Protein AF-A0A7X5Q353-F1 (afdb_monomer_lite)

Foldseek 3Di:
DDDDDDDDDDDPPPVVVVVVPVCPDPPDPPDPPPPCPDDPDVVVVVVVVVVVVVVLVVLVVLLVVLVVLLVVLVVVLVVVPPVVVSLVSNLVSLLSNLVSCVVVVVPVVDDPVSNVVSVVSPVVPPPDDPDD

Radius of gyration: 28.59 Å; chains: 1; bounding box: 55×92×67 Å

Structure (mmCIF, N/CA/C/O backbone):
data_AF-A0A7X5Q353-F1
#
_entry.id   AF-A0A7X5Q353-F1
#
loop_
_atom_site.group_PDB
_atom_site.id
_atom_site.type_symbol
_atom_site.label_atom_id
_atom_site.label_alt_id
_atom_site.label_comp_id
_atom_site.label_asym_id
_atom_site.label_entity_id
_atom_site.label_seq_id
_atom_site.pdbx_PDB_ins_code
_atom_site.Cartn_x
_atom_site.Cartn_y
_atom_site.Cartn_z
_atom_site.occupancy
_atom_site.B_iso_or_equiv
_atom_site.auth_seq_id
_atom_site.auth_comp_id
_atom_site.auth_asym_id
_atom_site.auth_atom_id
_atom_site.pdbx_PDB_model_num
ATOM 1 N N . MET A 1 1 ? -37.629 -63.783 -15.203 1.00 37.94 1 MET A N 1
ATOM 2 C CA . MET A 1 1 ? -36.217 -63.971 -15.590 1.00 37.94 1 MET A CA 1
ATOM 3 C C . MET A 1 1 ? -35.777 -62.755 -16.401 1.00 37.94 1 MET A C 1
ATOM 5 O O . MET A 1 1 ? -36.360 -62.504 -17.439 1.00 37.94 1 MET A O 1
ATOM 9 N N . ILE A 1 2 ? -34.792 -62.022 -15.867 1.00 38.97 2 ILE A N 1
ATOM 10 C CA . ILE A 1 2 ? -33.869 -61.078 -16.532 1.00 38.97 2 ILE A CA 1
ATOM 11 C C . ILE A 1 2 ? -34.419 -59.720 -17.036 1.00 38.97 2 ILE A C 1
ATOM 13 O O . ILE A 1 2 ? -35.153 -59.606 -18.008 1.00 38.97 2 ILE A O 1
ATOM 17 N N . MET A 1 3 ? -33.935 -58.674 -16.352 1.00 39.41 3 MET A N 1
ATOM 18 C CA . MET A 1 3 ? -33.862 -57.256 -16.732 1.00 39.41 3 MET A CA 1
ATOM 19 C C . MET A 1 3 ? -33.218 -57.024 -18.112 1.00 39.41 3 MET A C 1
ATOM 21 O O . MET A 1 3 ? -32.268 -57.724 -18.448 1.00 39.41 3 MET A O 1
ATOM 25 N N . LYS A 1 4 ? -33.524 -55.890 -18.764 1.00 44.22 4 LYS A N 1
ATOM 26 C CA . LYS A 1 4 ? -32.508 -54.841 -19.017 1.00 44.22 4 LYS A CA 1
ATOM 27 C C . LYS A 1 4 ? -33.109 -53.522 -19.524 1.00 44.22 4 LYS A C 1
ATOM 29 O O . LYS A 1 4 ? -33.938 -53.476 -20.419 1.00 44.22 4 LYS A O 1
ATOM 34 N N . LYS A 1 5 ? -32.631 -52.455 -18.882 1.00 48.31 5 LYS A N 1
ATOM 35 C CA . LYS A 1 5 ? -32.813 -51.025 -19.157 1.00 48.31 5 LYS A CA 1
ATOM 36 C C . LYS A 1 5 ? -32.013 -50.599 -20.396 1.00 48.31 5 LYS A C 1
ATOM 38 O O . LYS A 1 5 ? -30.899 -51.086 -20.548 1.00 48.31 5 LYS A O 1
ATOM 43 N N . ALA A 1 6 ? -32.482 -49.575 -21.113 1.00 53.91 6 ALA A N 1
ATOM 44 C CA . ALA A 1 6 ? -31.671 -48.463 -21.649 1.00 53.91 6 ALA A CA 1
ATOM 45 C C . ALA A 1 6 ? -32.635 -47.400 -22.224 1.00 53.91 6 ALA A C 1
ATOM 47 O O . ALA A 1 6 ? -33.365 -47.686 -23.160 1.00 53.91 6 ALA A O 1
ATOM 48 N N . LYS A 1 7 ? -32.905 -46.290 -21.526 1.00 48.91 7 LYS A N 1
ATOM 49 C CA . LYS A 1 7 ? -32.102 -45.051 -21.427 1.00 48.91 7 LYS A CA 1
ATOM 50 C C . LYS A 1 7 ? -32.041 -44.249 -22.739 1.00 48.91 7 LYS A C 1
ATOM 52 O O . LYS A 1 7 ? -31.160 -44.453 -23.558 1.00 48.91 7 LYS A O 1
ATOM 57 N N . THR A 1 8 ? -33.007 -43.342 -22.879 1.00 55.09 8 THR A N 1
ATOM 58 C CA . THR A 1 8 ? -32.811 -41.879 -22.902 1.00 55.09 8 THR A CA 1
ATOM 59 C C . THR A 1 8 ? -31.513 -41.358 -23.534 1.00 55.09 8 THR A C 1
ATOM 61 O O . THR A 1 8 ? -30.568 -41.048 -22.813 1.00 55.09 8 THR A O 1
ATOM 64 N N . THR A 1 9 ? -31.494 -41.167 -24.858 1.00 52.72 9 THR A N 1
ATOM 65 C CA . THR A 1 9 ? -30.395 -40.445 -25.533 1.00 52.72 9 THR A CA 1
ATOM 66 C C . THR A 1 9 ? -30.851 -39.732 -26.815 1.00 52.72 9 THR A C 1
ATOM 68 O O . THR A 1 9 ? -30.298 -39.955 -27.882 1.00 52.72 9 THR A O 1
ATOM 71 N N . ILE A 1 10 ? -31.878 -38.876 -26.750 1.00 54.91 10 ILE A N 1
ATOM 72 C CA . ILE A 1 10 ? -32.254 -37.991 -27.878 1.00 54.91 10 ILE A CA 1
ATOM 73 C C . ILE A 1 10 ? -32.621 -36.600 -27.340 1.00 54.91 10 ILE A C 1
ATOM 75 O O . ILE A 1 10 ? -33.747 -36.144 -27.473 1.00 54.91 10 ILE A O 1
ATOM 79 N N . PHE A 1 11 ? -31.684 -35.936 -26.657 1.00 46.12 11 PHE A N 1
ATOM 80 C CA . PHE A 1 11 ? -31.849 -34.525 -26.257 1.00 46.12 11 PHE A CA 1
ATOM 81 C C . PHE A 1 11 ? -30.548 -33.700 -26.313 1.00 46.12 11 PHE A C 1
ATOM 83 O O . PHE A 1 11 ? -30.493 -32.594 -25.792 1.00 46.12 11 PHE A O 1
ATOM 90 N N . PHE A 1 12 ? -29.503 -34.206 -26.981 1.00 44.78 12 PHE A N 1
ATOM 91 C CA . PHE A 1 12 ? -28.177 -33.564 -27.035 1.00 44.78 12 PHE A CA 1
ATOM 92 C C . PHE A 1 12 ? -27.751 -33.065 -28.427 1.00 44.78 12 PHE A C 1
ATOM 94 O O . PHE A 1 12 ? -26.586 -32.746 -28.631 1.00 44.78 12 PHE A O 1
ATOM 101 N N . LEU A 1 13 ? -28.678 -32.963 -29.386 1.00 44.91 13 LEU A N 1
ATOM 102 C CA . LEU A 1 13 ? -28.358 -32.593 -30.776 1.00 44.91 13 LEU A CA 1
ATOM 103 C C . LEU A 1 13 ? -28.993 -31.282 -31.269 1.00 44.91 13 LEU A C 1
ATOM 105 O O . LEU A 1 13 ? -28.904 -30.974 -32.449 1.00 44.91 13 LEU A O 1
ATOM 109 N N . ILE A 1 14 ? -29.588 -30.482 -30.375 1.00 48.09 14 ILE A N 1
ATOM 110 C CA . ILE A 1 14 ? -30.141 -29.153 -30.719 1.00 48.09 14 ILE A CA 1
ATOM 111 C C . ILE A 1 14 ? -29.421 -28.013 -29.963 1.00 48.09 14 ILE A C 1
ATOM 113 O O . ILE A 1 14 ? -29.523 -26.852 -30.342 1.00 48.09 14 ILE A O 1
ATOM 117 N N . ALA A 1 15 ? -28.588 -28.322 -28.962 1.00 48.22 15 ALA A N 1
ATOM 118 C CA . ALA A 1 15 ? -27.862 -27.310 -28.182 1.00 48.22 15 ALA A CA 1
ATOM 119 C C . ALA A 1 15 ? -26.487 -26.906 -28.760 1.00 48.22 15 ALA A C 1
ATOM 121 O O . ALA A 1 15 ? -25.834 -26.026 -28.210 1.00 48.22 15 ALA A O 1
ATOM 122 N N . SER A 1 16 ? -26.035 -27.514 -29.861 1.00 47.56 16 SER A N 1
ATOM 123 C CA . SER A 1 16 ? -24.771 -27.157 -30.532 1.00 47.56 16 SER A CA 1
ATOM 124 C C . SER A 1 16 ? -24.961 -26.365 -31.832 1.00 47.56 16 SER A C 1
ATOM 126 O O . SER A 1 16 ? -23.975 -25.954 -32.441 1.00 47.56 16 SER A O 1
ATOM 128 N N . PHE A 1 17 ? -26.207 -26.100 -32.246 1.00 45.72 17 PHE A N 1
ATOM 129 C CA . PHE A 1 17 ? -26.506 -25.390 -33.498 1.00 45.72 17 PHE A CA 1
ATOM 130 C C . PHE A 1 17 ? -26.875 -23.906 -33.316 1.00 45.72 17 PHE A C 1
ATOM 132 O O . PHE A 1 17 ? -27.058 -23.193 -34.295 1.00 45.72 17 PHE A O 1
ATOM 139 N N . THR A 1 18 ? -26.931 -23.402 -32.080 1.00 47.38 18 THR A N 1
ATOM 140 C CA . THR A 1 18 ? -27.178 -21.974 -31.791 1.00 47.38 18 THR A CA 1
ATOM 141 C C . THR A 1 18 ? -25.910 -21.188 -31.450 1.00 47.38 18 THR A C 1
ATOM 143 O O . THR A 1 18 ? -25.925 -19.964 -31.509 1.00 47.38 18 THR A O 1
ATOM 146 N N . TRP A 1 19 ? -24.782 -21.855 -31.174 1.00 47.16 19 TRP A N 1
ATOM 147 C CA . TRP A 1 19 ? -23.511 -21.173 -30.874 1.00 47.16 19 TRP A CA 1
ATOM 148 C C . TRP A 1 19 ? -22.806 -20.623 -32.127 1.00 47.16 19 TRP A C 1
ATOM 150 O O . TRP A 1 19 ? -21.985 -19.714 -32.044 1.00 47.16 19 TRP A O 1
ATOM 160 N N . ARG A 1 20 ? -23.137 -21.154 -33.311 1.00 42.25 20 ARG A N 1
ATOM 161 C CA . ARG A 1 20 ? -22.462 -20.836 -34.581 1.00 42.25 20 ARG A CA 1
ATOM 162 C C . ARG A 1 20 ? -23.085 -19.674 -35.369 1.00 42.25 20 ARG A C 1
ATOM 164 O O . ARG A 1 20 ? -22.583 -19.352 -36.434 1.00 42.25 20 ARG A O 1
ATOM 171 N N . LEU A 1 21 ? -24.157 -19.059 -34.859 1.00 49.44 21 LEU A N 1
ATOM 172 C CA . LEU A 1 21 ? -24.885 -17.956 -35.515 1.00 49.44 21 LEU A CA 1
ATOM 173 C C . LEU A 1 21 ? -24.763 -16.601 -34.791 1.00 49.44 21 LEU A C 1
ATOM 175 O O . LEU A 1 21 ? -25.231 -15.597 -35.314 1.00 49.44 21 LEU A O 1
ATOM 179 N N . LEU A 1 22 ? -24.111 -16.552 -33.622 1.00 49.88 22 LEU A N 1
ATOM 180 C CA . LEU A 1 22 ? -23.818 -15.308 -32.886 1.00 49.88 22 LEU A CA 1
ATOM 181 C C . LEU A 1 22 ? -22.419 -14.735 -33.171 1.00 49.88 22 LEU A C 1
ATOM 183 O O . LEU A 1 22 ? -22.119 -13.625 -32.749 1.00 49.88 22 LEU A O 1
ATOM 187 N N . TYR A 1 23 ? -21.597 -15.463 -33.931 1.00 50.94 23 TYR A N 1
ATOM 188 C CA . TYR A 1 23 ? -20.316 -15.004 -34.473 1.00 50.94 23 TYR A CA 1
ATOM 189 C C . TYR A 1 23 ? -20.401 -14.924 -35.998 1.00 50.94 23 TYR A C 1
ATOM 191 O O . TYR A 1 23 ? -19.565 -15.476 -36.707 1.00 50.94 23 TYR A O 1
ATOM 199 N N . ALA A 1 24 ? -21.465 -14.295 -36.507 1.00 46.41 24 ALA A N 1
ATOM 200 C CA . ALA A 1 24 ? -21.442 -13.805 -37.875 1.00 46.41 24 ALA A CA 1
ATOM 201 C C . ALA A 1 24 ? -20.259 -12.837 -37.983 1.00 46.41 24 ALA A C 1
ATOM 203 O O . ALA A 1 24 ? -20.162 -11.899 -37.189 1.00 46.41 24 ALA A O 1
ATOM 204 N N . ASP A 1 25 ? -19.355 -13.142 -38.910 1.00 51.78 25 ASP A N 1
ATOM 205 C CA . ASP A 1 25 ? -18.135 -12.404 -39.201 1.00 51.78 25 ASP A CA 1
ATOM 206 C C . ASP A 1 25 ? -18.411 -10.899 -39.247 1.00 51.78 25 ASP A C 1
ATOM 208 O O . ASP A 1 25 ? -18.967 -10.374 -40.213 1.00 51.78 25 ASP A O 1
ATOM 212 N N . VAL A 1 26 ? -18.032 -10.193 -38.180 1.00 54.03 26 VAL A N 1
ATOM 213 C CA . VAL A 1 26 ? -17.875 -8.744 -38.240 1.00 54.03 26 VAL A CA 1
ATOM 214 C C . VAL A 1 26 ? -16.674 -8.521 -39.154 1.00 54.03 26 VAL A C 1
ATOM 216 O O . VAL A 1 26 ? -15.582 -8.984 -38.810 1.00 54.03 26 VAL A O 1
ATOM 219 N N . PRO A 1 27 ? -16.828 -7.862 -40.315 1.00 52.22 27 PRO A N 1
ATOM 220 C CA . PRO A 1 27 ? -15.683 -7.525 -41.136 1.00 52.22 27 PRO A CA 1
ATOM 221 C C . PRO A 1 27 ? -14.859 -6.516 -40.341 1.00 52.22 27 PRO A C 1
ATOM 223 O O . PRO A 1 27 ? -15.239 -5.354 -40.211 1.00 52.22 27 PRO A O 1
ATOM 226 N N . ILE A 1 28 ? -13.761 -6.978 -39.747 1.00 52.47 28 ILE A N 1
ATOM 227 C CA . ILE A 1 28 ? -12.735 -6.100 -39.198 1.00 52.47 28 ILE A CA 1
ATOM 228 C C . ILE A 1 28 ? -12.134 -5.402 -40.422 1.00 52.47 28 ILE A C 1
ATOM 230 O O . ILE A 1 28 ? -11.582 -6.102 -41.276 1.00 52.47 28 ILE A O 1
ATOM 234 N N . PRO A 1 29 ? -12.254 -4.071 -40.569 1.00 51.69 29 PRO A N 1
ATOM 235 C CA . PRO A 1 29 ? -11.478 -3.372 -41.574 1.00 51.69 29 PRO A CA 1
ATOM 236 C C . PRO A 1 29 ? -10.009 -3.522 -41.173 1.00 51.69 29 PRO A C 1
ATOM 238 O O . PRO A 1 29 ? -9.529 -2.886 -40.237 1.00 51.69 29 PRO A O 1
ATOM 241 N N . LEU A 1 30 ? -9.323 -4.456 -41.828 1.00 55.72 30 LEU A N 1
ATOM 242 C CA . LEU A 1 30 ? -7.875 -4.510 -41.826 1.00 55.72 30 LEU A CA 1
ATOM 243 C C . LEU A 1 30 ? -7.364 -3.335 -42.661 1.00 55.72 30 LEU A C 1
ATOM 245 O O . LEU A 1 30 ? -7.909 -3.055 -43.724 1.00 55.72 30 LEU A O 1
ATOM 249 N N . GLU A 1 31 ? -6.282 -2.738 -42.164 1.00 57.59 31 GLU A N 1
ATOM 250 C CA . GLU A 1 31 ? -5.430 -1.727 -42.804 1.00 57.59 31 GLU A CA 1
ATOM 251 C C . GLU A 1 31 ? -5.760 -0.265 -42.486 1.00 57.59 31 GLU A C 1
ATOM 253 O O . GLU A 1 31 ? -6.046 0.550 -43.356 1.00 57.59 31 GLU A O 1
ATOM 258 N N . GLU A 1 32 ? -5.506 0.111 -41.234 1.00 49.41 32 GLU A N 1
ATOM 259 C CA . GLU A 1 32 ? -4.602 1.241 -41.032 1.00 49.41 32 GLU A CA 1
ATOM 260 C C . GLU A 1 32 ? -3.207 0.647 -40.810 1.00 49.41 32 GLU A C 1
ATOM 262 O O . GLU A 1 32 ? -2.957 -0.050 -39.823 1.00 49.41 32 GLU A O 1
ATOM 267 N N . LYS A 1 33 ? -2.317 0.821 -41.796 1.00 52.97 33 LYS A N 1
ATOM 268 C CA . LYS A 1 33 ? -0.894 0.530 -41.621 1.00 52.97 33 LYS A CA 1
ATOM 269 C C . LYS A 1 33 ? -0.409 1.437 -40.500 1.00 52.97 33 LYS A C 1
ATOM 271 O O . LYS A 1 33 ? -0.216 2.626 -40.726 1.00 52.97 33 LYS A O 1
ATOM 276 N N . ILE A 1 34 ? -0.242 0.869 -39.310 1.00 49.50 34 ILE A N 1
ATOM 277 C CA . ILE A 1 34 ? 0.526 1.506 -38.250 1.00 49.50 34 ILE A CA 1
ATOM 278 C C . ILE A 1 34 ? 1.911 1.710 -38.846 1.00 49.50 34 ILE A C 1
ATOM 280 O O . ILE A 1 34 ? 2.613 0.743 -39.150 1.00 49.50 34 ILE A O 1
ATOM 284 N N . ASP A 1 35 ? 2.239 2.971 -39.093 1.00 49.81 35 ASP A N 1
ATOM 285 C CA . ASP A 1 35 ? 3.591 3.386 -39.394 1.00 49.81 35 ASP A CA 1
ATOM 286 C C . ASP A 1 35 ? 4.422 3.031 -38.161 1.00 49.81 35 ASP A C 1
ATOM 288 O O . ASP A 1 35 ? 4.338 3.676 -37.115 1.00 49.81 35 ASP A O 1
ATOM 292 N N . LEU A 1 36 ? 5.123 1.900 -38.232 1.00 57.41 36 LEU A N 1
ATOM 293 C CA . LEU A 1 36 ? 6.153 1.549 -37.270 1.00 57.41 36 LEU A CA 1
ATOM 294 C C . LEU A 1 36 ? 7.343 2.450 -37.593 1.00 57.41 36 LEU A C 1
ATOM 296 O O . LEU A 1 36 ? 8.317 2.006 -38.204 1.00 57.41 36 LEU A O 1
ATOM 300 N N . GLU A 1 37 ? 7.232 3.732 -37.233 1.00 60.12 37 GLU A N 1
ATOM 301 C CA . GLU A 1 37 ? 8.395 4.607 -37.216 1.00 60.12 37 GLU A CA 1
ATOM 302 C C . GLU A 1 37 ? 9.482 3.949 -36.351 1.00 60.12 37 GLU A C 1
ATOM 304 O O . GLU A 1 37 ? 9.185 3.347 -35.310 1.00 60.12 37 GLU A O 1
ATOM 309 N N . PRO A 1 38 ? 10.745 3.987 -36.799 1.00 61.97 38 PRO A N 1
ATOM 310 C CA . PRO A 1 38 ? 11.780 3.162 -36.221 1.00 61.97 38 PRO A CA 1
ATOM 311 C C . PRO A 1 38 ? 12.127 3.637 -34.811 1.00 61.97 38 PRO A C 1
ATOM 313 O O . PRO A 1 38 ? 12.592 4.754 -34.611 1.00 61.97 38 PRO A O 1
ATOM 316 N N . HIS A 1 39 ? 11.946 2.700 -33.882 1.00 59.50 39 HIS A N 1
ATOM 317 C CA . HIS A 1 39 ? 12.877 2.362 -32.813 1.00 59.50 39 HIS A CA 1
ATOM 318 C C . HIS A 1 39 ? 13.436 3.557 -32.025 1.00 59.50 39 HIS A C 1
ATOM 320 O O . HIS A 1 39 ? 14.500 4.091 -32.343 1.00 59.50 39 HIS A O 1
ATOM 326 N N . GLU A 1 40 ? 12.799 3.882 -30.889 1.00 66.25 40 GLU A N 1
ATOM 327 C CA . GLU A 1 40 ? 13.626 4.235 -29.730 1.00 66.25 40 GLU A CA 1
ATOM 328 C C . GLU A 1 40 ? 14.683 3.130 -29.615 1.00 66.25 40 GLU A C 1
ATOM 330 O O . GLU A 1 40 ? 14.320 1.951 -29.602 1.00 66.25 40 GLU A O 1
ATOM 335 N N . ASP A 1 41 ? 15.962 3.517 -29.607 1.00 86.88 41 ASP A N 1
ATOM 336 C CA . ASP A 1 41 ? 17.088 2.623 -29.330 1.00 86.88 41 ASP A CA 1
ATOM 337 C C . ASP A 1 41 ? 16.666 1.661 -28.216 1.00 86.88 41 ASP A C 1
ATOM 339 O O . ASP A 1 41 ? 16.205 2.102 -27.156 1.00 86.88 41 ASP A O 1
ATOM 343 N N . GLU A 1 42 ? 16.762 0.354 -28.458 1.00 89.56 42 GLU A N 1
ATOM 344 C CA . GLU A 1 42 ? 16.340 -0.650 -27.489 1.00 89.56 42 GLU A CA 1
ATOM 345 C C . GLU A 1 42 ? 17.011 -0.413 -26.129 1.00 89.56 42 GLU A C 1
ATOM 347 O O . GLU A 1 42 ? 16.396 -0.667 -25.096 1.00 89.56 42 GLU A O 1
ATOM 352 N N . SER A 1 43 ? 18.221 0.158 -26.103 1.00 90.69 43 SER A N 1
ATOM 353 C CA . SER A 1 43 ? 18.891 0.586 -24.875 1.00 90.69 43 SER A CA 1
ATOM 354 C C . SER A 1 43 ? 18.127 1.682 -24.124 1.00 90.69 43 SER A C 1
ATOM 356 O O . SER A 1 43 ? 18.060 1.627 -22.899 1.00 90.69 43 SER A O 1
ATOM 358 N N . ILE A 1 44 ? 17.528 2.659 -24.815 1.00 92.06 44 ILE A N 1
ATOM 359 C CA . ILE A 1 44 ? 16.690 3.711 -24.207 1.00 92.06 44 ILE A CA 1
ATOM 360 C C . ILE A 1 44 ? 15.396 3.107 -23.658 1.00 92.06 44 ILE A C 1
ATOM 362 O O . ILE A 1 44 ? 14.963 3.456 -22.556 1.00 92.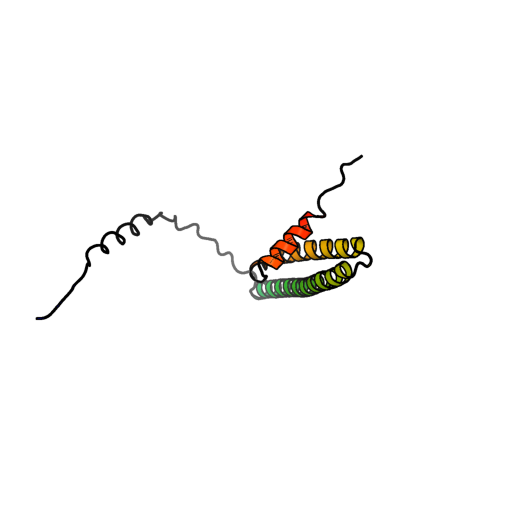06 44 ILE A O 1
ATOM 366 N N . VAL A 1 45 ? 14.789 2.179 -24.401 1.00 92.69 45 VAL A N 1
ATOM 367 C CA . VAL A 1 45 ? 13.591 1.463 -23.944 1.00 92.69 45 VAL A CA 1
ATOM 368 C C . VAL A 1 45 ? 13.903 0.662 -22.680 1.00 92.69 45 VAL A C 1
ATOM 370 O O . VAL A 1 45 ? 13.158 0.747 -21.703 1.00 92.69 45 VAL A O 1
ATOM 373 N N . ILE A 1 46 ? 15.024 -0.068 -22.664 1.00 94.44 46 ILE A N 1
ATOM 374 C CA . ILE A 1 46 ? 15.487 -0.825 -21.496 1.00 94.44 46 ILE A CA 1
ATOM 375 C C . ILE A 1 46 ? 15.768 0.105 -20.312 1.00 94.44 46 ILE A C 1
ATOM 377 O O . ILE A 1 46 ? 15.328 -0.201 -19.206 1.00 94.44 46 ILE A O 1
ATOM 381 N N . GLU A 1 47 ? 16.400 1.259 -20.523 1.00 95.50 47 GLU A N 1
ATOM 382 C CA . GLU A 1 47 ? 16.643 2.235 -19.453 1.00 95.50 47 GLU A CA 1
ATOM 383 C C . GLU A 1 47 ? 15.327 2.740 -18.837 1.00 95.50 47 GLU A C 1
ATOM 385 O O . GLU A 1 47 ? 15.161 2.770 -17.616 1.00 95.50 47 GLU A O 1
ATOM 390 N N . ARG A 1 48 ? 14.325 3.038 -19.675 1.00 93.81 48 ARG A N 1
ATOM 391 C CA . ARG A 1 48 ? 12.984 3.414 -19.205 1.00 93.81 48 ARG A CA 1
ATOM 392 C C . ARG A 1 48 ? 12.313 2.272 -18.434 1.00 93.81 48 ARG A C 1
ATOM 394 O O . ARG A 1 48 ? 11.660 2.523 -17.422 1.00 93.81 48 ARG A O 1
ATOM 401 N N . MET A 1 49 ? 12.465 1.024 -18.882 1.00 95.38 49 MET A N 1
ATOM 402 C CA . MET A 1 49 ? 11.947 -0.149 -18.166 1.00 95.38 49 MET A CA 1
ATOM 403 C C . MET A 1 49 ? 12.615 -0.333 -16.800 1.00 95.38 49 MET A C 1
ATOM 405 O O . MET A 1 49 ? 11.921 -0.656 -15.832 1.00 95.38 49 MET A O 1
ATOM 409 N N . ILE A 1 50 ? 13.930 -0.111 -16.705 1.00 95.50 50 ILE A N 1
ATOM 410 C CA . ILE A 1 50 ? 14.676 -0.148 -15.441 1.00 95.50 50 ILE A CA 1
ATOM 411 C C . ILE A 1 50 ? 14.113 0.907 -14.492 1.00 95.50 50 ILE A C 1
ATOM 413 O O . ILE A 1 50 ? 13.670 0.553 -13.400 1.00 95.50 50 ILE A O 1
ATOM 417 N N . GLN A 1 51 ? 14.008 2.160 -14.940 1.00 97.25 51 GLN A N 1
ATOM 418 C CA . GLN A 1 51 ? 13.470 3.246 -14.122 1.00 97.25 51 GLN A CA 1
ATOM 419 C C . GLN A 1 51 ? 12.049 2.941 -13.618 1.00 97.25 51 GLN A C 1
ATOM 421 O O . GLN A 1 51 ? 11.763 3.070 -12.427 1.00 97.25 51 GLN A O 1
ATOM 426 N N . LEU A 1 52 ? 11.151 2.486 -14.499 1.00 94.81 52 LEU A N 1
ATOM 427 C CA . LEU A 1 52 ? 9.783 2.122 -14.111 1.00 94.81 52 LEU A CA 1
ATOM 428 C C . LEU A 1 52 ? 9.760 0.980 -13.084 1.00 94.81 52 LEU A C 1
ATOM 430 O O . LEU A 1 52 ? 8.936 0.985 -12.166 1.00 94.81 52 LEU A O 1
ATOM 434 N N . THR A 1 53 ? 10.676 0.019 -13.217 1.00 96.56 53 THR A N 1
ATOM 435 C CA . THR A 1 53 ? 10.814 -1.099 -12.277 1.00 96.56 53 THR A CA 1
ATOM 436 C C . THR A 1 53 ? 11.302 -0.619 -10.911 1.00 96.56 53 THR A C 1
ATOM 438 O O . THR A 1 53 ? 10.758 -1.040 -9.889 1.00 96.56 53 THR A O 1
ATOM 441 N N . GLU A 1 54 ? 12.274 0.291 -10.869 1.00 97.69 54 GLU A N 1
ATOM 442 C CA . GLU A 1 54 ? 12.775 0.893 -9.628 1.00 97.69 54 GLU A CA 1
ATOM 443 C C . GLU A 1 54 ? 11.692 1.717 -8.920 1.00 97.69 54 GLU A C 1
ATOM 445 O O . GLU A 1 54 ? 11.480 1.573 -7.711 1.00 97.69 54 GLU A O 1
ATOM 450 N N . GLU A 1 55 ? 10.931 2.521 -9.667 1.00 95.81 55 GLU A N 1
ATOM 451 C CA . GLU A 1 55 ? 9.791 3.270 -9.132 1.00 95.81 55 GLU A CA 1
ATOM 452 C C . GLU A 1 55 ? 8.718 2.333 -8.560 1.00 95.81 55 GLU A C 1
ATOM 454 O O . GLU A 1 55 ? 8.183 2.570 -7.469 1.00 95.81 55 GLU A O 1
ATOM 459 N N . GLN A 1 56 ? 8.413 1.242 -9.268 1.00 95.38 56 GLN A N 1
ATOM 460 C CA . GLN A 1 56 ? 7.469 0.233 -8.798 1.00 95.38 56 GLN A CA 1
ATOM 461 C C . GLN A 1 56 ? 7.990 -0.481 -7.542 1.00 95.38 56 GLN A C 1
ATOM 463 O O . GLN A 1 56 ? 7.220 -0.703 -6.604 1.00 95.38 56 GLN A O 1
ATOM 468 N N . GLN A 1 57 ? 9.285 -0.796 -7.474 1.00 97.38 57 GLN A N 1
ATOM 469 C CA . GLN A 1 57 ? 9.907 -1.395 -6.294 1.00 97.38 57 GLN A CA 1
ATOM 470 C C . GLN A 1 57 ? 9.820 -0.458 -5.081 1.00 97.38 57 GLN A C 1
ATOM 472 O O . GLN A 1 57 ? 9.408 -0.885 -3.998 1.00 97.38 57 GLN A O 1
ATOM 477 N N . ALA A 1 58 ? 10.141 0.826 -5.252 1.00 97.81 58 ALA A N 1
ATOM 478 C CA . ALA A 1 58 ? 10.018 1.827 -4.195 1.00 97.81 58 ALA A CA 1
ATOM 479 C C . ALA A 1 58 ? 8.566 1.942 -3.695 1.00 97.81 58 ALA A C 1
ATOM 481 O O . ALA A 1 58 ? 8.316 1.966 -2.484 1.00 97.81 58 ALA A O 1
ATOM 482 N N . ALA A 1 59 ? 7.594 1.925 -4.612 1.00 96.56 59 ALA A N 1
ATOM 483 C CA . ALA A 1 59 ? 6.176 1.928 -4.270 1.00 96.56 59 ALA A CA 1
ATOM 484 C C . ALA A 1 59 ? 5.755 0.673 -3.481 1.00 96.56 59 ALA A C 1
ATOM 486 O O . ALA A 1 59 ? 5.002 0.786 -2.512 1.00 96.56 59 ALA A O 1
ATOM 487 N N . GLN A 1 60 ? 6.268 -0.510 -3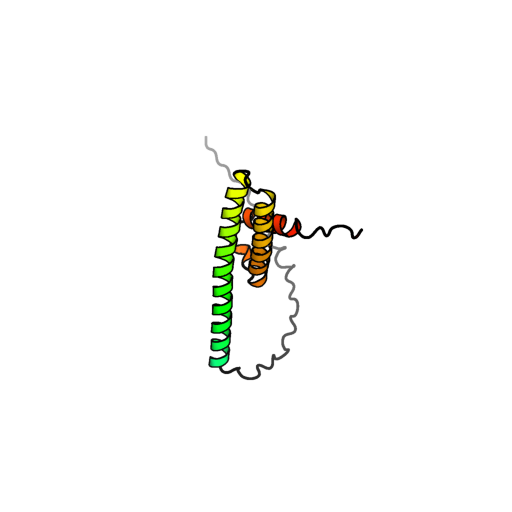.831 1.00 97.06 60 GLN A N 1
ATOM 488 C CA . GLN A 1 60 ? 6.005 -1.755 -3.096 1.00 97.06 60 GLN A CA 1
ATOM 489 C C . GLN A 1 60 ? 6.592 -1.730 -1.677 1.00 97.06 60 GLN A C 1
ATOM 491 O O . GLN A 1 60 ? 5.932 -2.154 -0.724 1.00 97.06 60 GLN A O 1
ATOM 496 N N . ILE A 1 61 ? 7.809 -1.202 -1.512 1.00 98.31 61 ILE A N 1
ATOM 497 C CA . ILE A 1 61 ? 8.444 -1.028 -0.196 1.00 98.31 61 ILE A CA 1
ATOM 498 C C . ILE A 1 61 ? 7.597 -0.097 0.676 1.00 98.31 61 ILE A C 1
ATOM 500 O O . ILE A 1 61 ? 7.300 -0.424 1.829 1.00 98.31 61 ILE A O 1
ATOM 504 N N . LYS A 1 62 ? 7.151 1.028 0.111 1.00 98.00 62 LYS A N 1
ATOM 505 C CA . LYS A 1 62 ? 6.269 1.973 0.799 1.00 98.00 62 LYS A CA 1
ATOM 506 C C . LYS A 1 62 ? 4.930 1.338 1.170 1.00 98.00 62 LYS A C 1
ATOM 508 O O . LYS A 1 62 ? 4.493 1.461 2.310 1.00 98.00 62 LYS A O 1
ATOM 513 N N . LEU A 1 63 ? 4.312 0.589 0.258 1.00 97.94 63 LEU A N 1
ATOM 514 C CA . LEU A 1 63 ? 3.059 -0.117 0.525 1.00 97.94 63 LEU A CA 1
ATOM 515 C C . LEU A 1 63 ? 3.202 -1.119 1.680 1.00 97.94 63 LEU A C 1
ATOM 517 O O . LEU A 1 63 ? 2.350 -1.174 2.565 1.00 97.94 63 LEU A O 1
ATOM 521 N N . LYS A 1 64 ? 4.311 -1.868 1.730 1.00 98.12 64 LYS A N 1
ATOM 522 C CA . LYS A 1 64 ? 4.621 -2.767 2.853 1.00 98.12 64 LYS A CA 1
ATOM 523 C C . LYS A 1 64 ? 4.721 -2.010 4.180 1.00 98.12 64 LYS A C 1
ATOM 525 O O . LYS A 1 64 ? 4.230 -2.507 5.195 1.00 98.12 64 LYS A O 1
ATOM 530 N N . PHE A 1 65 ? 5.356 -0.839 4.185 1.00 98.31 65 PHE A N 1
ATOM 531 C CA . PHE A 1 65 ? 5.437 0.014 5.369 1.00 98.31 65 PHE A CA 1
ATOM 532 C C . PHE A 1 65 ? 4.042 0.457 5.837 1.00 98.31 65 PHE A C 1
ATOM 534 O O . PHE A 1 65 ? 3.685 0.196 6.985 1.00 98.31 65 PHE A O 1
ATOM 541 N N . LEU A 1 66 ? 3.217 0.995 4.936 1.00 97.81 66 LEU A N 1
ATOM 542 C CA . LEU A 1 66 ? 1.863 1.468 5.253 1.00 97.81 66 LEU A CA 1
ATOM 543 C C . LEU A 1 66 ? 0.958 0.351 5.790 1.00 97.81 66 LEU A C 1
ATOM 545 O O . LEU A 1 66 ? 0.246 0.540 6.774 1.00 97.81 66 LEU A O 1
ATOM 549 N N . ILE A 1 67 ? 1.034 -0.853 5.215 1.00 96.69 67 ILE A N 1
ATOM 550 C CA . ILE A 1 67 ? 0.296 -2.023 5.719 1.00 96.69 67 ILE A CA 1
ATOM 551 C C . ILE A 1 67 ? 0.699 -2.352 7.163 1.00 96.69 67 ILE A C 1
ATOM 553 O O . ILE A 1 67 ? -0.149 -2.711 7.986 1.00 96.69 67 ILE A O 1
ATOM 557 N N . ASN A 1 68 ? 1.986 -2.241 7.493 1.00 97.44 68 ASN A N 1
ATOM 558 C CA . ASN A 1 68 ? 2.455 -2.461 8.858 1.00 97.44 68 ASN A CA 1
ATOM 559 C C . ASN A 1 68 ? 1.997 -1.347 9.805 1.00 97.44 68 ASN A C 1
ATOM 561 O O . ASN A 1 68 ? 1.632 -1.653 10.941 1.00 97.44 68 ASN A O 1
ATOM 565 N N . GLU A 1 69 ? 1.949 -0.095 9.348 1.00 96.12 69 GLU A N 1
ATOM 566 C CA . GLU A 1 69 ? 1.401 1.018 10.129 1.00 96.12 69 GLU A CA 1
ATOM 567 C C . GLU A 1 69 ? -0.086 0.842 10.431 1.00 96.12 69 GLU A C 1
ATOM 569 O O . GLU A 1 69 ? -0.497 1.041 11.575 1.00 96.12 69 GLU A O 1
ATOM 574 N N . ILE A 1 70 ? -0.885 0.397 9.456 1.00 94.75 70 ILE A N 1
ATOM 575 C CA . ILE A 1 70 ? -2.305 0.084 9.669 1.00 94.75 70 ILE A CA 1
ATOM 576 C C . ILE A 1 70 ? -2.437 -0.973 10.769 1.00 94.75 70 ILE A C 1
ATOM 578 O O . ILE A 1 70 ? -3.149 -0.763 11.750 1.00 94.75 70 ILE A O 1
ATOM 582 N N . LYS A 1 71 ? -1.688 -2.079 10.666 1.00 94.19 71 LYS A N 1
ATOM 583 C CA . LYS A 1 71 ? -1.703 -3.158 11.671 1.00 94.19 71 LYS A CA 1
ATOM 584 C C . LYS A 1 71 ? -1.245 -2.680 13.048 1.00 94.19 71 LYS A C 1
ATOM 586 O O . LYS A 1 71 ? -1.777 -3.127 14.065 1.00 94.19 71 LYS A O 1
ATOM 591 N N . HIS A 1 72 ? -0.233 -1.819 13.101 1.00 94.69 72 HIS A N 1
ATOM 592 C CA . HIS A 1 72 ? 0.286 -1.281 14.353 1.00 94.69 72 HIS A CA 1
ATOM 593 C C . HIS A 1 72 ? -0.743 -0.374 15.034 1.00 94.69 72 HIS A C 1
ATOM 595 O O . HIS A 1 72 ? -1.106 -0.618 16.185 1.00 94.69 72 HIS A O 1
ATOM 601 N N . ASN A 1 73 ? -1.276 0.607 14.307 1.00 93.31 73 ASN A N 1
ATOM 602 C CA . ASN A 1 73 ? -2.269 1.536 14.835 1.00 93.31 73 ASN A CA 1
ATOM 603 C C . ASN A 1 73 ? -3.592 0.839 15.175 1.00 93.31 73 ASN A C 1
ATOM 605 O O . ASN A 1 73 ? -4.204 1.183 16.179 1.00 93.31 73 ASN A O 1
ATOM 609 N N . GLN A 1 74 ? -3.987 -0.204 14.439 1.00 91.44 74 GLN A N 1
ATOM 610 C CA . GLN A 1 74 ? -5.143 -1.031 14.792 1.00 91.44 74 GLN A CA 1
ATOM 611 C C . GLN A 1 74 ? -4.959 -1.706 16.157 1.00 91.44 74 GLN A C 1
ATOM 613 O O . GLN A 1 74 ? -5.869 -1.695 16.984 1.00 91.44 74 GLN A O 1
ATOM 618 N N . LYS A 1 75 ? -3.770 -2.255 16.439 1.00 93.44 75 LYS A N 1
ATOM 619 C CA . LYS A 1 75 ? -3.470 -2.842 17.755 1.00 93.44 75 LYS A CA 1
ATOM 620 C C . LYS A 1 75 ? -3.529 -1.804 18.873 1.00 93.44 75 LYS A C 1
ATOM 622 O O . LYS A 1 75 ? -3.986 -2.137 19.960 1.00 93.44 75 LYS A O 1
ATOM 627 N N . LEU A 1 76 ? -3.052 -0.583 18.629 1.00 92.62 76 LEU A N 1
ATOM 628 C CA . LEU A 1 76 ? -3.101 0.499 19.618 1.00 92.62 76 LEU A CA 1
ATOM 629 C C . LEU A 1 76 ? -4.530 1.011 19.829 1.00 92.62 76 LEU A C 1
ATOM 631 O O . LEU A 1 76 ? -4.965 1.144 20.968 1.00 92.62 76 LEU A O 1
ATOM 635 N N . PHE A 1 77 ? -5.299 1.168 18.751 1.00 89.81 77 PHE A N 1
ATOM 636 C CA . PHE A 1 77 ? -6.715 1.521 18.801 1.00 89.81 77 PHE A CA 1
ATOM 637 C C . PHE A 1 77 ? -7.519 0.541 19.667 1.00 89.81 77 PHE A C 1
ATOM 639 O O . PHE A 1 77 ? -8.283 0.961 20.533 1.00 89.81 77 PHE A O 1
ATOM 646 N N . LEU A 1 78 ? -7.302 -0.767 19.489 1.00 89.69 78 LEU A N 1
ATOM 647 C CA . LEU A 1 78 ? -7.984 -1.812 20.263 1.00 89.69 78 LEU A CA 1
ATOM 648 C C . LEU A 1 78 ? -7.589 -1.840 21.747 1.00 89.69 78 LEU A C 1
ATOM 650 O O . LEU A 1 78 ? -8.352 -2.348 22.564 1.00 89.69 78 LEU A O 1
ATOM 654 N N . LYS A 1 79 ? -6.421 -1.297 22.110 1.00 92.56 79 LYS A N 1
ATOM 655 C CA . LYS A 1 79 ? -5.996 -1.160 23.513 1.00 92.56 79 LYS A CA 1
ATOM 656 C C . LYS A 1 79 ? -6.659 0.018 24.230 1.00 92.56 79 LYS A C 1
ATOM 658 O O . LYS A 1 79 ? -6.585 0.081 25.450 1.00 92.56 79 LYS A O 1
ATOM 663 N N . GLY A 1 80 ? -7.319 0.919 23.500 1.00 83.00 80 GLY A N 1
ATOM 664 C CA . GLY A 1 80 ? -8.051 2.050 24.072 1.00 83.00 80 GLY A CA 1
ATOM 665 C C . GLY A 1 80 ? -7.215 3.310 24.323 1.00 83.00 80 GLY A C 1
ATOM 666 O O . GLY A 1 80 ? -7.787 4.350 24.650 1.00 83.00 80 GLY A O 1
ATOM 667 N N . ASP A 1 81 ? -5.900 3.269 24.109 1.00 74.56 81 ASP A N 1
ATOM 668 C CA . ASP A 1 81 ? -5.038 4.450 24.204 1.00 74.56 81 ASP A CA 1
ATOM 669 C C . ASP A 1 81 ? -5.196 5.321 22.955 1.00 74.56 81 ASP A C 1
ATOM 671 O O . ASP A 1 81 ? -5.162 4.812 21.840 1.00 74.56 81 ASP A O 1
ATOM 675 N N . GLN A 1 82 ? -5.379 6.636 23.131 1.00 79.19 82 GLN A N 1
ATOM 676 C CA . GLN A 1 82 ? -5.375 7.639 22.048 1.00 79.19 82 GLN A CA 1
ATOM 677 C C . GLN A 1 82 ? -6.145 7.219 20.776 1.00 79.19 82 GLN A C 1
ATOM 679 O O . GLN A 1 82 ? -5.726 7.492 19.650 1.00 79.19 82 GLN A O 1
ATOM 684 N N . THR A 1 83 ? -7.304 6.576 20.945 1.00 85.38 83 THR A N 1
ATOM 685 C CA . THR A 1 83 ? -8.057 5.913 19.863 1.00 85.38 83 THR A CA 1
ATOM 686 C C . THR A 1 83 ? -8.317 6.809 18.654 1.00 85.38 83 THR A C 1
ATOM 688 O O . THR A 1 83 ? -8.168 6.376 17.518 1.00 85.38 83 THR A O 1
ATOM 691 N N . LYS A 1 84 ? -8.635 8.091 18.862 1.00 88.62 84 LYS A N 1
ATOM 692 C CA . LYS A 1 84 ? -8.834 9.041 17.755 1.00 88.62 84 LYS A CA 1
ATOM 693 C C . LYS A 1 84 ? -7.565 9.287 16.934 1.00 88.62 84 LYS A C 1
ATOM 695 O O . LYS A 1 84 ? -7.656 9.386 15.715 1.00 88.62 84 LYS A O 1
ATOM 700 N N . LEU A 1 85 ? -6.408 9.381 17.589 1.00 91.31 85 LEU A N 1
ATOM 701 C CA . LEU A 1 85 ? -5.127 9.614 16.923 1.00 91.31 85 LEU A CA 1
ATOM 702 C C . LEU A 1 85 ? -4.72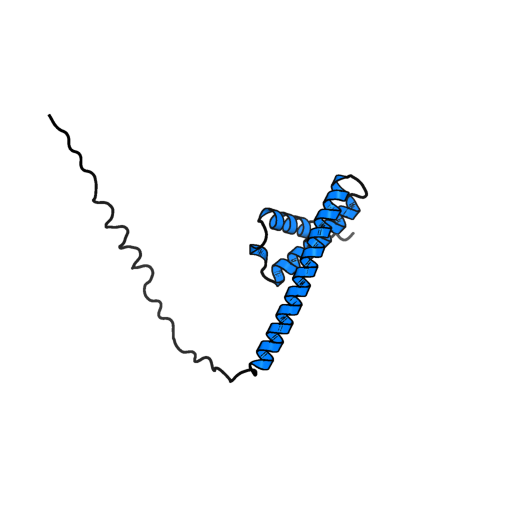7 8.394 16.089 1.00 91.31 85 LEU A C 1
ATOM 704 O O . LEU A 1 85 ? -4.433 8.522 14.905 1.00 91.31 85 LEU A O 1
ATOM 708 N N . HIS A 1 86 ? -4.798 7.199 16.675 1.00 92.12 86 HIS A N 1
ATOM 709 C CA . HIS A 1 86 ? -4.473 5.972 15.947 1.00 92.12 86 HIS A CA 1
ATOM 710 C C . HIS A 1 86 ? -5.466 5.680 14.819 1.00 92.12 86 HIS A C 1
ATOM 712 O O . HIS A 1 86 ? -5.049 5.245 13.749 1.00 92.12 86 HIS A O 1
ATOM 718 N N . ALA A 1 87 ? -6.755 5.987 14.998 1.00 90.56 87 ALA A N 1
ATOM 719 C CA . ALA A 1 87 ? -7.733 5.904 13.914 1.00 90.56 87 ALA A CA 1
ATOM 720 C C . ALA A 1 87 ? -7.392 6.854 12.756 1.00 90.56 87 ALA A C 1
ATOM 722 O O . ALA A 1 87 ? -7.518 6.472 11.595 1.0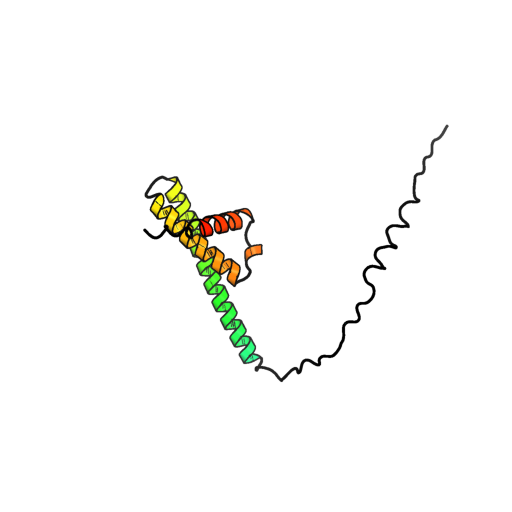0 90.56 87 ALA A O 1
ATOM 723 N N . HIS A 1 88 ? -6.934 8.072 13.057 1.00 92.25 88 HIS A N 1
ATOM 724 C CA . HIS A 1 88 ? -6.492 9.019 12.038 1.00 92.25 88 HIS A CA 1
ATOM 725 C C . HIS A 1 88 ? -5.299 8.473 11.239 1.00 92.25 88 HIS A C 1
ATOM 727 O O . HIS A 1 88 ? -5.392 8.405 10.014 1.00 92.25 88 HIS A O 1
ATOM 733 N N . TYR A 1 89 ? -4.255 7.974 11.908 1.00 93.44 89 TYR A N 1
ATOM 734 C CA . TYR A 1 89 ? -3.104 7.368 11.227 1.00 93.44 89 TYR A CA 1
ATOM 735 C C . TYR A 1 89 ? -3.475 6.129 10.402 1.00 93.44 89 TYR A C 1
ATOM 737 O O . TYR A 1 89 ? -2.971 5.956 9.295 1.00 93.44 89 TYR A O 1
ATOM 745 N N . MET A 1 90 ? -4.403 5.290 10.883 1.00 92.56 90 MET A N 1
ATOM 746 C CA . MET A 1 90 ? -4.931 4.177 10.082 1.00 92.56 90 MET A CA 1
ATOM 747 C C . MET A 1 90 ? -5.598 4.667 8.797 1.00 92.56 90 MET A C 1
ATOM 749 O O . MET A 1 90 ? -5.360 4.098 7.735 1.00 92.56 90 MET A O 1
ATOM 753 N N . ILE A 1 91 ? -6.429 5.709 8.886 1.00 93.38 91 ILE A N 1
ATOM 754 C CA . ILE A 1 91 ? -7.146 6.267 7.734 1.00 93.38 91 ILE A CA 1
ATOM 755 C C . ILE A 1 91 ? -6.167 6.843 6.710 1.00 93.38 91 ILE A C 1
ATOM 757 O O . ILE A 1 91 ? -6.334 6.599 5.515 1.00 93.38 91 ILE A O 1
ATOM 761 N N . GLU A 1 92 ? -5.152 7.587 7.147 1.00 94.88 92 GLU A N 1
ATOM 762 C CA . GLU A 1 92 ? -4.144 8.150 6.242 1.00 94.88 92 GLU A CA 1
ATOM 763 C C . GLU A 1 92 ? -3.337 7.056 5.543 1.00 94.88 92 GLU A C 1
ATOM 765 O O . GLU A 1 92 ? -3.278 7.030 4.310 1.00 94.88 92 GLU A O 1
ATOM 770 N N . ALA A 1 93 ? -2.825 6.089 6.308 1.00 95.56 93 ALA A N 1
ATOM 771 C CA . ALA A 1 93 ? -2.076 4.972 5.748 1.00 95.56 93 ALA A CA 1
ATOM 772 C C . ALA A 1 93 ? -2.934 4.125 4.790 1.00 95.56 93 ALA A C 1
ATOM 774 O O . ALA A 1 93 ? -2.447 3.664 3.753 1.00 95.56 93 ALA A O 1
ATOM 775 N N . ALA A 1 94 ? -4.227 3.953 5.087 1.00 95.50 94 ALA A N 1
ATOM 776 C CA . ALA A 1 94 ? -5.160 3.239 4.222 1.00 95.50 94 ALA A CA 1
ATOM 777 C C . ALA A 1 94 ? -5.443 3.986 2.909 1.00 95.50 94 ALA A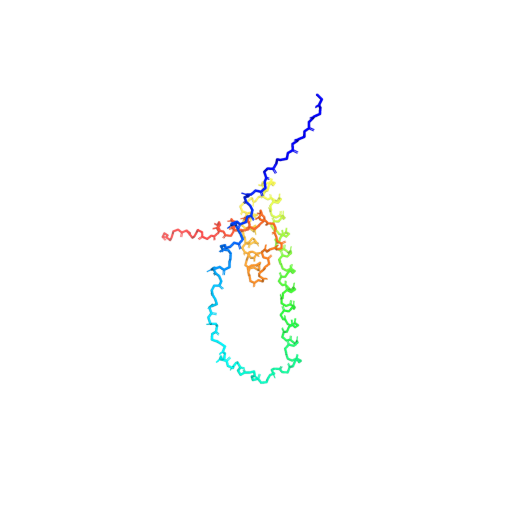 C 1
ATOM 779 O O . ALA A 1 94 ? -5.443 3.370 1.840 1.00 95.50 94 ALA A O 1
ATOM 780 N N . LYS A 1 95 ? -5.636 5.312 2.964 1.00 95.06 95 LYS A N 1
ATOM 781 C CA . LYS A 1 95 ? -5.809 6.156 1.769 1.00 95.06 95 LYS A CA 1
ATOM 782 C C . LYS A 1 95 ? -4.608 6.042 0.841 1.00 95.06 95 LYS A C 1
ATOM 784 O O . LYS A 1 95 ? -4.777 5.804 -0.355 1.00 95.06 95 LYS A O 1
ATOM 789 N N . GLU A 1 96 ? -3.410 6.186 1.394 1.00 96.31 96 GLU A N 1
ATOM 790 C CA . GLU A 1 96 ? -2.183 6.137 0.608 1.00 96.31 96 GLU A CA 1
ATOM 791 C C . GLU A 1 96 ? -1.933 4.735 0.034 1.00 96.31 96 GLU A C 1
ATOM 793 O O . GLU A 1 96 ? -1.624 4.593 -1.151 1.00 96.31 96 GLU A O 1
ATOM 798 N N . SER A 1 97 ? -2.178 3.686 0.827 1.00 97.00 97 SER A N 1
ATOM 799 C CA . SER A 1 97 ? -2.104 2.297 0.356 1.00 97.00 97 SER A CA 1
ATOM 800 C C . SER A 1 97 ? -3.033 2.062 -0.835 1.00 97.00 97 SER A C 1
ATOM 802 O O . SER A 1 97 ? -2.614 1.518 -1.856 1.00 97.00 97 SER A O 1
ATOM 804 N N . LEU A 1 98 ? -4.284 2.525 -0.742 1.00 95.88 98 LEU A N 1
ATOM 805 C CA . LEU A 1 98 ? -5.271 2.372 -1.808 1.00 95.88 98 LEU A CA 1
ATOM 806 C C . LEU A 1 98 ? -4.871 3.130 -3.083 1.00 95.88 98 LEU A C 1
ATOM 808 O O . LEU A 1 98 ? -5.100 2.630 -4.185 1.00 95.88 98 LEU A O 1
ATOM 812 N N . GLN A 1 99 ? -4.266 4.314 -2.955 1.00 95.50 99 GLN A N 1
ATOM 813 C CA . GLN A 1 99 ? -3.752 5.074 -4.098 1.00 95.50 99 GLN A CA 1
ATOM 814 C C . GLN A 1 99 ? -2.612 4.336 -4.805 1.00 95.50 99 GLN A C 1
ATOM 816 O O . GLN A 1 99 ? -2.649 4.208 -6.029 1.00 95.50 99 GLN A O 1
ATOM 821 N N . ILE A 1 100 ? -1.642 3.799 -4.054 1.00 97.12 100 ILE A N 1
ATOM 822 C CA . ILE A 1 100 ? -0.530 3.019 -4.620 1.00 97.12 100 ILE A CA 1
ATOM 823 C C . ILE A 1 100 ? -1.063 1.767 -5.326 1.00 97.12 100 ILE A C 1
ATOM 825 O O . ILE A 1 100 ? -0.715 1.516 -6.480 1.00 97.12 100 ILE A O 1
ATOM 829 N N . ILE A 1 101 ? -1.955 1.015 -4.674 1.00 96.62 101 ILE A N 1
ATOM 830 C CA . ILE A 1 101 ? -2.548 -0.201 -5.246 1.00 96.62 101 ILE A CA 1
ATOM 831 C C . ILE A 1 101 ? -3.276 0.109 -6.559 1.00 96.62 101 ILE A C 1
ATOM 833 O O . ILE A 1 101 ? -3.135 -0.642 -7.523 1.00 96.62 101 ILE A O 1
ATOM 837 N N . LYS A 1 102 ? -4.024 1.219 -6.620 1.00 95.19 102 LYS A N 1
ATOM 838 C CA . LYS A 1 102 ? -4.717 1.648 -7.841 1.00 95.19 102 LYS A CA 1
ATOM 839 C C . LYS A 1 102 ? -3.751 2.082 -8.939 1.00 95.19 102 LYS A C 1
ATOM 841 O O . LYS A 1 102 ? -3.927 1.647 -10.071 1.00 95.19 102 LYS A O 1
ATOM 846 N N . LYS A 1 103 ? -2.741 2.896 -8.606 1.00 95.50 103 LYS A N 1
ATOM 847 C CA . LYS A 1 103 ? -1.746 3.411 -9.561 1.00 95.50 103 LYS A CA 1
ATOM 848 C C . LYS A 1 103 ? -0.988 2.285 -10.271 1.00 95.50 103 LYS A C 1
ATOM 850 O O . LYS A 1 103 ? -0.741 2.392 -11.463 1.00 95.50 103 LYS A O 1
ATOM 855 N N . TYR A 1 104 ? -0.637 1.222 -9.548 1.00 94.44 104 TYR A N 1
ATOM 856 C CA . TYR A 1 104 ? 0.144 0.098 -10.081 1.00 94.44 104 TYR A CA 1
ATOM 857 C C . TYR A 1 104 ? -0.703 -1.148 -10.394 1.00 94.44 104 TYR A C 1
ATOM 859 O O . TYR A 1 104 ? -0.150 -2.227 -10.588 1.00 94.44 104 TYR A O 1
ATOM 867 N N . HIS A 1 105 ? -2.036 -1.023 -10.434 1.00 93.31 105 HIS A N 1
ATOM 868 C CA . HIS A 1 105 ? -2.967 -2.109 -10.781 1.00 93.31 105 HIS A CA 1
ATOM 869 C C . HIS A 1 105 ? -2.797 -3.404 -9.952 1.00 93.31 105 HIS A C 1
ATOM 871 O O . HIS A 1 105 ? -2.959 -4.521 -10.450 1.00 93.31 105 HIS A O 1
ATOM 877 N N . LEU A 1 106 ? -2.483 -3.266 -8.659 1.00 94.44 106 LEU A N 1
ATOM 878 C CA . LEU A 1 106 ? -2.128 -4.380 -7.768 1.00 94.44 106 LEU A CA 1
ATOM 879 C C . LEU A 1 106 ? -3.330 -5.018 -7.048 1.00 94.44 106 LEU A C 1
ATOM 881 O O . LEU A 1 106 ? -3.133 -5.877 -6.194 1.00 94.44 106 LEU A O 1
ATOM 885 N N . GLN A 1 107 ? -4.569 -4.609 -7.343 1.00 95.81 107 GLN A N 1
ATOM 886 C CA . GLN A 1 107 ? -5.772 -5.001 -6.584 1.00 95.81 107 GLN A CA 1
ATOM 887 C C . GLN A 1 107 ? -5.937 -6.523 -6.474 1.00 95.81 107 GLN A C 1
ATOM 889 O O . GLN A 1 107 ? -6.356 -7.027 -5.439 1.00 95.81 107 GLN A O 1
ATOM 894 N N . HIS A 1 108 ? -5.580 -7.247 -7.534 1.00 93.94 108 HIS A N 1
ATOM 895 C CA . HIS A 1 108 ? -5.712 -8.700 -7.639 1.00 93.94 108 HIS A CA 1
ATOM 896 C C . HIS A 1 108 ? -4.753 -9.486 -6.726 1.00 93.94 108 HIS A C 1
ATOM 898 O O . HIS A 1 108 ? -4.923 -10.690 -6.561 1.00 93.94 108 HIS A O 1
ATOM 904 N N . LEU A 1 109 ? -3.746 -8.826 -6.142 1.00 95.56 109 LEU A N 1
ATOM 905 C CA . LEU A 1 109 ? -2.772 -9.446 -5.238 1.00 95.56 109 LEU A CA 1
ATOM 906 C C . LEU A 1 109 ? -3.227 -9.451 -3.773 1.00 95.56 109 LEU A C 1
ATOM 908 O O . LEU A 1 109 ? -2.580 -10.075 -2.932 1.00 95.56 109 LEU A O 1
ATOM 912 N N . PHE A 1 110 ? -4.309 -8.742 -3.454 1.00 96.12 110 PHE A N 1
ATOM 913 C CA . PHE A 1 110 ? -4.812 -8.590 -2.094 1.00 96.12 110 PHE A CA 1
ATOM 914 C C . PHE A 1 110 ? -6.163 -9.286 -1.928 1.00 96.12 110 PHE A C 1
ATOM 916 O O . PHE A 1 110 ? -6.910 -9.462 -2.889 1.00 96.12 110 PHE A O 1
ATOM 923 N N . SER A 1 111 ? -6.484 -9.690 -0.697 1.00 96.38 111 SER A N 1
ATOM 924 C CA . SER A 1 111 ? -7.797 -10.262 -0.396 1.00 96.38 111 SER A CA 1
ATOM 925 C C . SER A 1 111 ? -8.907 -9.223 -0.568 1.00 96.38 111 SER A C 1
ATOM 927 O O . SER A 1 111 ? -8.684 -8.024 -0.378 1.00 96.38 111 SER A O 1
ATOM 929 N N . SER A 1 112 ? -10.116 -9.698 -0.880 1.00 93.88 112 SER A N 1
ATOM 930 C CA . SER A 1 112 ? -11.331 -8.872 -0.933 1.00 93.88 112 SER A CA 1
ATOM 931 C C . SER A 1 112 ? -11.510 -8.065 0.346 1.00 93.88 112 SER A C 1
ATOM 933 O O . SER A 1 112 ? -11.626 -6.847 0.284 1.00 93.88 112 SER A O 1
ATOM 935 N N . ASP A 1 113 ? -11.416 -8.732 1.495 1.00 94.50 113 ASP A N 1
ATOM 936 C CA . ASP A 1 113 ? -11.684 -8.141 2.807 1.00 94.50 113 ASP A CA 1
ATOM 937 C C . ASP A 1 113 ? -10.723 -6.982 3.097 1.00 94.50 113 ASP A C 1
ATOM 939 O O . ASP A 1 113 ? -11.127 -5.910 3.536 1.00 94.50 113 ASP A O 1
ATOM 943 N N . PHE A 1 114 ? -9.440 -7.152 2.761 1.00 94.06 114 PHE A N 1
ATOM 944 C CA . PHE A 1 114 ? -8.451 -6.091 2.931 1.00 94.06 114 PHE A CA 1
ATOM 945 C C . PHE A 1 114 ? -8.737 -4.892 2.017 1.00 94.06 114 PHE A C 1
ATOM 947 O O . PHE A 1 114 ? -8.587 -3.741 2.426 1.00 94.06 114 PHE A O 1
ATOM 954 N N . MET A 1 115 ? -9.148 -5.145 0.773 1.00 95.62 115 MET A N 1
ATOM 955 C CA . MET A 1 115 ? -9.488 -4.079 -0.169 1.00 95.62 115 MET A CA 1
ATOM 956 C C . MET A 1 115 ? -10.768 -3.336 0.232 1.00 95.62 115 MET A C 1
ATOM 958 O O . MET A 1 115 ? -10.832 -2.115 0.062 1.00 95.62 115 MET A O 1
ATOM 962 N N . GLU A 1 116 ? -11.755 -4.041 0.785 1.00 93.56 116 GLU A N 1
ATOM 963 C CA . GLU A 1 116 ? -12.973 -3.457 1.353 1.00 93.56 116 GLU A CA 1
ATOM 964 C C . GLU A 1 116 ? -12.652 -2.572 2.560 1.00 93.56 116 GLU A C 1
ATOM 966 O O . GLU A 1 116 ? -13.089 -1.418 2.599 1.00 93.56 116 GLU A O 1
ATOM 971 N N . ASP A 1 117 ? -11.808 -3.051 3.477 1.00 90.38 117 ASP A N 1
ATOM 972 C CA . ASP A 1 117 ? -11.335 -2.277 4.626 1.00 90.38 117 ASP A CA 1
ATOM 973 C C . ASP A 1 117 ? -10.631 -0.988 4.177 1.00 90.38 117 ASP A C 1
ATOM 975 O O . ASP A 1 117 ? -10.966 0.110 4.632 1.00 90.38 117 ASP A O 1
ATOM 979 N N . LEU A 1 118 ? -9.687 -1.084 3.233 1.00 92.62 118 LEU A N 1
ATOM 980 C CA . LEU A 1 118 ? -8.998 0.088 2.684 1.00 92.62 118 LEU A CA 1
ATOM 981 C C . LEU A 1 118 ? -9.970 1.081 2.036 1.00 92.62 118 LEU A C 1
ATOM 983 O O . LEU A 1 118 ? -9.848 2.295 2.238 1.00 92.62 118 LEU A O 1
ATOM 987 N N . ALA A 1 119 ? -10.933 0.585 1.256 1.00 90.69 119 ALA A N 1
ATOM 988 C CA . ALA A 1 119 ? -11.942 1.419 0.617 1.00 90.69 119 ALA A CA 1
ATOM 989 C C . ALA A 1 119 ? -12.799 2.147 1.660 1.00 90.69 119 ALA A C 1
ATOM 991 O O . ALA A 1 119 ? -12.979 3.364 1.547 1.00 90.69 119 ALA A O 1
ATOM 992 N N . LEU A 1 120 ? -13.247 1.443 2.699 1.00 89.38 120 LEU A N 1
ATOM 993 C CA . LEU A 1 120 ? -14.014 2.013 3.799 1.00 89.38 120 LEU A CA 1
ATOM 994 C C . LEU A 1 120 ? -13.224 3.123 4.503 1.00 89.38 120 LEU A C 1
ATOM 996 O O . LEU A 1 120 ? -13.700 4.257 4.597 1.00 89.38 120 LEU A O 1
ATOM 1000 N N . PHE A 1 121 ? -11.992 2.838 4.935 1.00 86.00 121 PHE A N 1
ATOM 1001 C CA . PHE A 1 121 ? -11.154 3.823 5.624 1.00 86.00 121 PHE A CA 1
ATOM 1002 C C . PHE A 1 121 ? -10.864 5.046 4.755 1.00 86.00 121 PHE A C 1
ATOM 1004 O O . PHE A 1 121 ? -10.892 6.175 5.252 1.00 86.00 121 PHE A O 1
ATOM 1011 N N . SER A 1 122 ? -10.673 4.859 3.446 1.00 80.12 122 SER A N 1
ATOM 1012 C CA . SER A 1 122 ? -10.420 5.974 2.533 1.00 80.12 122 SER A CA 1
ATOM 1013 C C . SER A 1 122 ? -11.583 6.970 2.443 1.00 80.12 122 SER A C 1
ATOM 1015 O O . SER A 1 122 ? -11.351 8.174 2.302 1.00 80.12 122 SER A O 1
ATOM 1017 N N . GLN A 1 123 ? -12.823 6.496 2.604 1.00 84.31 123 GLN A N 1
ATOM 1018 C CA . GLN A 1 123 ? -14.034 7.318 2.539 1.00 84.31 123 GLN A CA 1
ATOM 1019 C C . GLN A 1 123 ? -14.287 8.105 3.832 1.00 84.31 123 GLN A C 1
ATOM 1021 O O . GLN A 1 123 ? -14.795 9.226 3.778 1.00 84.31 123 GLN A O 1
ATOM 1026 N N . ILE A 1 124 ? -13.886 7.581 4.994 1.00 79.44 124 ILE A N 1
ATOM 1027 C CA . ILE A 1 124 ? -14.175 8.194 6.306 1.00 79.44 124 ILE A CA 1
ATOM 1028 C C . ILE A 1 124 ? -13.586 9.611 6.426 1.00 79.44 124 ILE A C 1
ATOM 1030 O O . ILE A 1 124 ? -14.190 10.485 7.043 1.00 79.44 124 ILE A O 1
ATOM 1034 N N . GLY A 1 125 ? -12.446 9.875 5.788 1.00 59.91 125 GLY A N 1
ATOM 1035 C CA . GLY A 1 125 ? -11.772 11.173 5.846 1.00 59.91 125 GLY A CA 1
ATOM 1036 C C . GLY A 1 125 ? -12.098 12.149 4.709 1.00 59.91 125 GLY A C 1
ATOM 1037 O O . GLY A 1 125 ? -11.263 13.011 4.465 1.00 59.91 125 GLY A O 1
ATOM 1038 N N . THR A 1 126 ? -13.195 11.977 3.958 1.00 56.97 126 THR A N 1
ATOM 1039 C CA . THR A 1 126 ? -13.612 12.907 2.872 1.00 56.97 126 THR A CA 1
ATOM 1040 C C . THR A 1 126 ? -14.909 13.664 3.161 1.00 56.97 126 THR A C 1
ATOM 1042 O O . THR A 1 126 ? -15.307 14.516 2.373 1.00 56.97 126 THR A O 1
ATOM 1045 N N . LYS A 1 127 ? -15.555 13.429 4.312 1.00 52.31 127 LYS A N 1
ATOM 1046 C CA . LYS A 1 127 ? -16.642 14.298 4.782 1.00 52.31 127 LYS A CA 1
ATOM 1047 C C . LYS A 1 127 ? -16.047 15.603 5.311 1.00 52.31 127 LYS A C 1
ATOM 1049 O O . LYS A 1 127 ? -15.756 15.724 6.500 1.00 52.31 127 LYS A O 1
ATOM 1054 N N . GLU A 1 128 ? -15.826 16.552 4.408 1.00 44.19 128 GLU A N 1
ATOM 1055 C CA . GLU A 1 128 ? -15.551 17.944 4.752 1.00 44.19 128 GLU A CA 1
ATOM 1056 C C . GLU A 1 128 ? -16.639 18.458 5.705 1.00 44.19 128 GLU A C 1
ATOM 1058 O O . GLU A 1 128 ? -17.8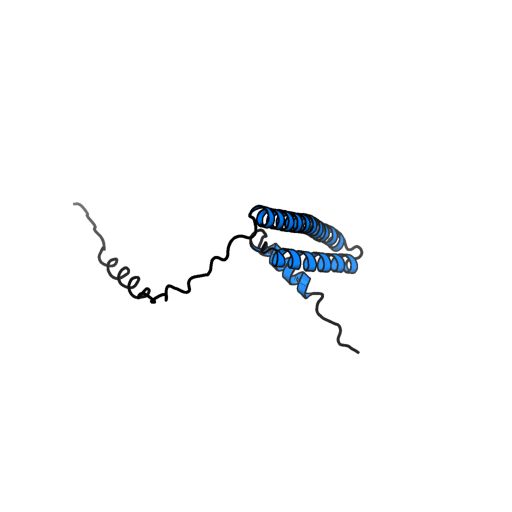35 18.216 5.517 1.00 44.19 128 GLU A O 1
ATOM 1063 N N . LYS A 1 129 ? -16.209 19.135 6.776 1.00 41.59 129 LYS A N 1
ATOM 1064 C CA . LYS A 1 129 ? -17.107 19.895 7.648 1.00 41.59 129 LYS A CA 1
ATOM 1065 C C . LYS A 1 129 ? -17.889 20.886 6.776 1.00 41.59 129 LYS A C 1
ATOM 1067 O O . LYS A 1 129 ? -17.247 21.566 5.977 1.00 41.59 129 LYS A O 1
ATOM 1072 N N . PRO A 1 130 ? -19.216 21.036 6.949 1.00 37.38 130 PRO A N 1
ATOM 1073 C CA . PRO A 1 130 ? -19.909 22.170 6.358 1.00 37.38 130 PRO A CA 1
ATOM 1074 C C . PRO A 1 130 ? -19.226 23.443 6.862 1.00 37.38 130 PRO A C 1
ATOM 1076 O O . PRO A 1 130 ? -19.051 23.624 8.069 1.00 37.38 130 PRO A O 1
ATOM 1079 N N . SER A 1 131 ? -18.772 24.267 5.921 1.00 41.22 131 SER A N 1
ATOM 1080 C CA . SER A 1 131 ? -18.287 25.618 6.172 1.00 41.22 131 SER A CA 1
ATOM 1081 C C . SER A 1 131 ? -19.359 26.380 6.953 1.00 41.22 131 SER A C 1
ATOM 1083 O O . SER A 1 131 ? -20.457 26.587 6.433 1.00 41.22 131 SER A O 1
ATOM 1085 N N . LEU A 1 132 ? -19.048 26.714 8.206 1.00 36.56 132 LEU A N 1
ATOM 1086 C CA . LEU A 1 132 ? -19.786 27.681 9.017 1.00 36.56 132 LEU A CA 1
ATOM 1087 C C . LEU A 1 132 ? -19.260 29.083 8.724 1.00 36.56 132 LEU A C 1
ATOM 1089 O O . LEU A 1 132 ? -18.019 29.209 8.607 1.00 36.56 132 LEU A O 1
#

Sequence (132 aa):
MIMKKAKTTIFFLIASFTWRLLYADVPIPLEEKIDLEPHEDESIVIERMIQLTEEQQAAQIKLKFLINEIKHNQKLFLKGDQTKLHAHYMIEAAKESLQIIKKYHLQHLFSSDFMEDLALFSQIGTKEKPSL

Secondary structure (DSSP, 8-state):
----------SSSSTTSSTTSS-------------------HHHHHHHHHHHHHHHHHHHHHHHHHHHHHHHHHHHHHHTTTHHHHHHHHHHHHHHHHHHHHHTT-GGGS-HHHHHHHHHHHHHTT-PPP--

pLDDT: mean 77.39, std 21.63, range [36.56, 98.31]